Protein AF-A0A1W9MFX1-F1 (afdb_monomer_lite)

Sequence (104 aa):
MTDLRIEQTPRPYADHHACCLYFAEGTCGKCAARCPVQAIDKTTGHEKEKCRMHLAASRHSVKETYRFEGYGCGLFPCETRIPVKAAREALERGELPPPPPPIA

Foldseek 3Di:
DDPDDDDDDDDLAPDPCLLPCCLAPVPDDVLQVPPPQSQADSPVGGNVVSVVVQQVVQQVVCCVPVVDRGTDDPRDPCPVHRPDPQSRVCVVVVHYRDGGPDDD

Structure (mmCIF, N/CA/C/O backbone):
data_AF-A0A1W9MFX1-F1
#
_entry.id   AF-A0A1W9MFX1-F1
#
loop_
_atom_site.group_PDB
_atom_site.id
_atom_site.type_symbol
_atom_site.label_atom_id
_atom_site.label_alt_id
_atom_site.label_comp_id
_atom_site.label_asym_id
_atom_site.label_entity_id
_atom_site.label_seq_id
_atom_site.pdbx_PDB_ins_code
_atom_site.Cartn_x
_atom_site.Cartn_y
_atom_site.Cartn_z
_atom_site.occupancy
_atom_site.B_iso_or_equiv
_atom_site.auth_seq_id
_atom_site.auth_comp_id
_atom_site.auth_asym_id
_atom_site.auth_atom_id
_atom_site.pdbx_PDB_model_num
ATOM 1 N N . MET A 1 1 ? -15.517 4.539 -20.760 1.00 77.62 1 MET A N 1
ATOM 2 C CA . MET A 1 1 ? -16.432 5.613 -20.320 1.00 77.62 1 MET A CA 1
ATOM 3 C C . MET A 1 1 ? -17.739 5.402 -21.066 1.00 77.62 1 MET A C 1
ATOM 5 O O . MET A 1 1 ? -17.669 5.035 -22.231 1.00 77.62 1 MET A O 1
ATOM 9 N N . THR A 1 2 ? -18.883 5.489 -20.393 1.00 92.56 2 THR A N 1
ATOM 10 C CA . THR A 1 2 ? -20.212 5.223 -20.971 1.00 92.56 2 THR A CA 1
ATOM 11 C C . THR A 1 2 ? -21.195 6.266 -20.451 1.00 92.56 2 THR A C 1
ATOM 13 O O . THR A 1 2 ? -21.030 6.723 -19.321 1.00 92.56 2 THR A O 1
ATOM 16 N N . ASP A 1 3 ? -22.200 6.614 -21.251 1.00 95.38 3 ASP A N 1
ATOM 17 C CA . ASP A 1 3 ? -23.286 7.526 -20.863 1.00 95.38 3 ASP A CA 1
ATOM 18 C C . ASP A 1 3 ? -24.435 6.800 -20.136 1.00 95.38 3 ASP A C 1
ATOM 20 O O . ASP A 1 3 ? -25.409 7.419 -19.700 1.00 95.38 3 ASP A O 1
ATOM 24 N N . LEU A 1 4 ? -24.328 5.472 -19.990 1.00 95.81 4 LEU A N 1
ATOM 25 C CA . LEU A 1 4 ? -25.265 4.666 -19.214 1.00 95.81 4 LEU A CA 1
ATOM 26 C C . LEU A 1 4 ? -25.243 5.104 -17.742 1.00 95.81 4 LEU A C 1
ATOM 28 O O . LEU A 1 4 ? -24.206 5.060 -17.080 1.00 95.81 4 LEU A O 1
ATOM 32 N N . ARG A 1 5 ? -26.407 5.497 -17.215 1.00 93.88 5 ARG A N 1
ATOM 33 C CA . ARG A 1 5 ? -26.561 5.893 -15.811 1.00 93.88 5 ARG A CA 1
ATOM 34 C C . ARG A 1 5 ? -26.647 4.651 -14.927 1.00 93.88 5 ARG A C 1
ATOM 36 O O . ARG A 1 5 ? -27.627 3.918 -14.991 1.00 93.88 5 ARG A O 1
ATOM 43 N N . ILE A 1 6 ? -25.623 4.442 -14.108 1.00 95.31 6 ILE A N 1
ATOM 44 C CA . ILE A 1 6 ? -25.530 3.354 -13.130 1.00 95.31 6 ILE A CA 1
ATOM 45 C C . ILE A 1 6 ? -25.354 3.991 -11.753 1.00 95.31 6 ILE A C 1
ATOM 47 O O . ILE A 1 6 ? -24.631 4.981 -11.616 1.00 95.31 6 ILE A O 1
ATOM 51 N N . GLU A 1 7 ? -26.018 3.439 -10.742 1.00 95.25 7 GLU A N 1
ATOM 52 C CA . GLU A 1 7 ? -25.799 3.853 -9.359 1.00 95.25 7 GLU A CA 1
ATOM 53 C C . GLU A 1 7 ? -24.348 3.575 -8.946 1.00 95.25 7 GLU A C 1
ATOM 55 O O . GLU A 1 7 ? -23.792 2.507 -9.215 1.00 95.25 7 GLU A O 1
ATOM 60 N N . GLN A 1 8 ? -23.705 4.560 -8.319 1.00 92.25 8 GLN A N 1
ATOM 61 C CA . GLN A 1 8 ? -22.328 4.411 -7.870 1.00 92.25 8 GLN A CA 1
ATOM 62 C C . GLN A 1 8 ? -22.279 3.438 -6.697 1.00 92.25 8 GLN A C 1
ATOM 64 O O . GLN A 1 8 ? -22.882 3.687 -5.657 1.00 92.25 8 GLN A O 1
ATOM 69 N N . THR A 1 9 ? -21.503 2.362 -6.829 1.00 91.88 9 THR A N 1
ATOM 70 C CA . THR A 1 9 ? -21.180 1.525 -5.674 1.00 91.88 9 THR A CA 1
ATOM 71 C C . THR A 1 9 ? -20.449 2.388 -4.637 1.00 91.88 9 THR A C 1
ATOM 73 O O . THR A 1 9 ? -19.402 2.963 -4.967 1.00 91.88 9 THR A O 1
ATOM 76 N N . PRO A 1 10 ? -20.972 2.517 -3.405 1.00 91.56 10 PRO A N 1
ATOM 77 C CA . PRO A 1 10 ? -20.341 3.337 -2.383 1.00 91.56 10 PRO A CA 1
ATOM 78 C C . PRO A 1 10 ? -18.960 2.777 -2.040 1.00 91.56 10 PRO A C 1
ATOM 80 O O . PRO A 1 10 ? -18.735 1.563 -2.062 1.00 91.56 10 PRO A O 1
ATOM 83 N N . ARG A 1 11 ? -18.008 3.659 -1.713 1.00 90.62 11 ARG A N 1
ATOM 84 C CA . ARG A 1 11 ? -16.701 3.194 -1.245 1.00 90.62 11 ARG A CA 1
ATOM 85 C C . ARG A 1 11 ? -16.849 2.573 0.144 1.00 90.62 11 ARG A C 1
ATOM 87 O O . ARG A 1 11 ? -17.432 3.210 1.017 1.00 90.62 11 ARG A O 1
ATOM 94 N N . PRO A 1 12 ? -16.232 1.411 0.398 1.00 90.12 12 PRO A N 1
ATOM 95 C CA . PRO A 1 12 ? -16.288 0.758 1.700 1.00 90.12 12 PRO A CA 1
ATOM 96 C C . PRO A 1 12 ? -15.317 1.390 2.723 1.00 90.12 12 PRO A C 1
ATOM 98 O O . PRO A 1 12 ? -14.832 0.725 3.628 1.00 90.12 12 PRO A O 1
ATOM 101 N N . TYR A 1 13 ? -14.953 2.663 2.557 1.00 88.81 13 TYR A N 1
ATOM 102 C CA . TYR A 1 13 ? -14.065 3.414 3.447 1.00 88.81 13 TYR A CA 1
ATOM 103 C C . TYR A 1 13 ? -14.184 4.916 3.177 1.00 88.81 13 TYR A C 1
ATOM 105 O O . TYR A 1 13 ? -14.336 5.339 2.029 1.00 88.81 13 TYR A O 1
ATOM 113 N N . ALA A 1 14 ? -14.070 5.716 4.239 1.00 88.31 14 ALA A N 1
ATOM 114 C CA . ALA A 1 14 ? -14.016 7.176 4.149 1.00 88.31 14 ALA A CA 1
ATOM 115 C C . ALA A 1 14 ? -12.582 7.703 3.956 1.00 88.31 14 ALA A C 1
ATOM 117 O O . ALA A 1 14 ? -12.386 8.742 3.333 1.00 88.31 14 ALA A O 1
ATOM 118 N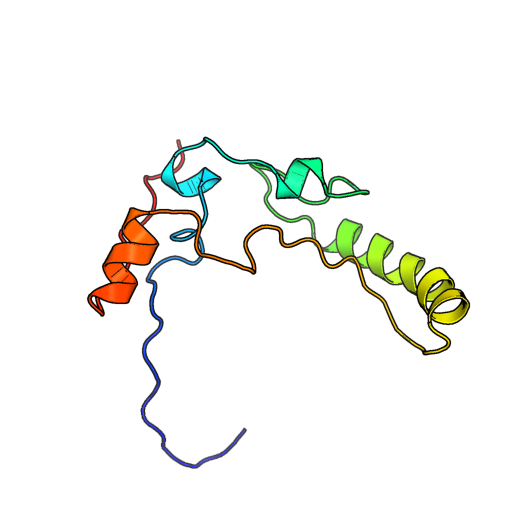 N . ASP A 1 15 ? -11.580 6.960 4.437 1.00 90.00 15 ASP A N 1
ATOM 119 C CA . ASP A 1 15 ? -10.161 7.292 4.309 1.00 90.00 15 ASP A CA 1
ATOM 120 C C . ASP A 1 15 ? -9.392 6.110 3.700 1.00 90.00 15 ASP A C 1
ATOM 122 O O . ASP A 1 15 ? -9.512 4.968 4.148 1.00 90.00 15 ASP A O 1
ATOM 126 N N . HIS A 1 16 ? -8.566 6.384 2.690 1.00 88.25 16 HIS A N 1
ATOM 127 C CA . HIS A 1 16 ? -7.646 5.414 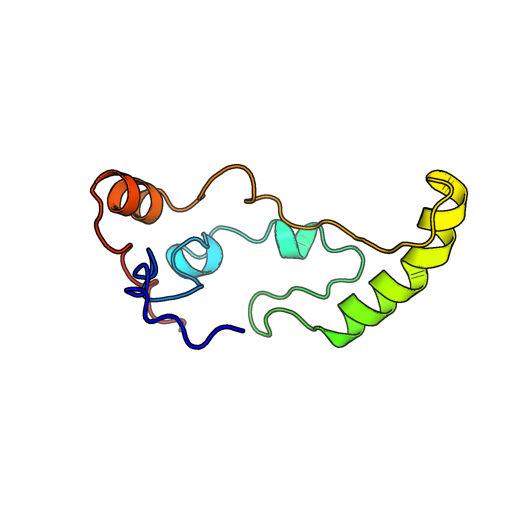2.095 1.00 88.25 16 HIS A CA 1
ATOM 1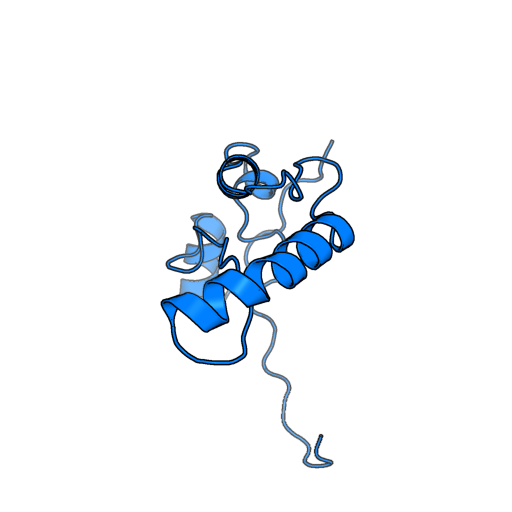28 C C . HIS A 1 16 ? -6.638 4.800 3.085 1.00 88.25 16 HIS A C 1
ATOM 130 O O . HIS A 1 16 ? -6.103 3.721 2.829 1.00 88.25 16 HIS A O 1
ATOM 136 N N . HIS A 1 17 ? -6.402 5.444 4.227 1.00 90.19 17 HIS A N 1
ATOM 137 C CA . HIS A 1 17 ? -5.542 4.958 5.299 1.00 90.19 17 HIS A CA 1
ATOM 138 C C . HIS A 1 17 ? -6.246 4.023 6.290 1.00 90.19 17 HIS A C 1
ATOM 140 O O . HIS A 1 17 ? -5.561 3.379 7.085 1.00 90.19 17 HIS A O 1
ATOM 146 N N . ALA A 1 18 ? -7.577 3.890 6.239 1.00 91.12 18 ALA A N 1
ATOM 147 C CA . ALA A 1 18 ? -8.362 3.152 7.238 1.00 91.12 18 ALA A CA 1
ATOM 148 C C . ALA A 1 18 ? -7.964 1.668 7.382 1.00 91.12 18 ALA A C 1
ATOM 150 O O . ALA A 1 18 ? -8.174 1.051 8.424 1.00 91.12 18 ALA A O 1
ATOM 151 N N . CYS A 1 19 ? -7.352 1.083 6.349 1.00 91.69 19 CYS A N 1
ATOM 152 C CA . CYS A 1 19 ? -6.875 -0.302 6.365 1.00 91.69 19 CYS A CA 1
ATOM 153 C C . CYS A 1 19 ? -5.387 -0.448 6.734 1.00 91.69 19 CYS A C 1
ATOM 155 O O . CYS A 1 19 ? -4.875 -1.567 6.751 1.00 91.69 19 CYS A O 1
ATOM 157 N N . CYS A 1 20 ? -4.661 0.637 7.004 1.00 92.00 20 CYS A N 1
ATOM 158 C CA . CYS A 1 20 ? -3.226 0.603 7.270 1.00 92.00 20 CYS A CA 1
ATOM 159 C C . CYS A 1 20 ? -2.927 0.621 8.776 1.00 92.00 20 CYS A C 1
ATOM 161 O O . CYS A 1 20 ? -3.198 1.608 9.452 1.00 92.00 20 CYS A O 1
ATOM 163 N N . LEU A 1 21 ? -2.277 -0.430 9.293 1.00 93.31 21 LEU A N 1
ATOM 164 C CA . LEU A 1 21 ? -1.878 -0.521 10.710 1.00 93.31 21 LEU A CA 1
ATOM 165 C C . LEU A 1 21 ? -0.939 0.606 11.165 1.00 93.31 21 LEU A C 1
ATOM 167 O O . LEU A 1 21 ? -0.921 0.940 12.342 1.00 93.31 21 LEU A O 1
ATOM 171 N N . TYR A 1 22 ? -0.148 1.191 10.261 1.00 92.62 22 TYR A N 1
ATOM 172 C CA . TYR A 1 22 ? 0.685 2.339 10.623 1.00 92.62 22 TYR A CA 1
ATOM 173 C C . TYR A 1 22 ? -0.171 3.558 10.980 1.00 92.62 22 TYR A C 1
ATOM 175 O O . TYR A 1 22 ? 0.036 4.153 12.027 1.00 92.62 22 TYR A O 1
ATOM 183 N N . PHE A 1 23 ? -1.160 3.891 10.151 1.00 91.12 23 PHE A N 1
ATOM 184 C CA . PHE A 1 23 ? -2.035 5.034 10.410 1.00 91.12 23 PHE A CA 1
ATOM 185 C C . PHE A 1 23 ? -3.061 4.746 11.507 1.00 91.12 23 PHE A C 1
ATOM 187 O O . PHE A 1 23 ? -3.425 5.651 12.242 1.00 91.12 23 PHE A O 1
ATOM 194 N N . ALA A 1 24 ? -3.499 3.494 11.651 1.00 91.38 24 ALA A N 1
ATOM 195 C CA . ALA A 1 24 ? -4.433 3.105 12.702 1.00 91.38 24 ALA A CA 1
ATOM 196 C C . ALA A 1 24 ? -3.775 3.008 14.093 1.00 91.38 24 ALA A C 1
ATOM 198 O O . ALA A 1 24 ? -4.385 3.407 15.079 1.00 91.38 24 ALA A O 1
ATOM 199 N N . GLU A 1 25 ? -2.558 2.456 14.184 1.00 91.19 25 GLU A N 1
ATOM 200 C CA . GLU A 1 25 ? -1.949 2.045 15.462 1.00 91.19 25 GLU A CA 1
ATOM 201 C C . GLU A 1 25 ? -0.455 2.407 15.596 1.00 91.19 25 GLU A C 1
ATOM 203 O O . GLU A 1 25 ? 0.139 2.206 16.651 1.00 91.19 25 GLU A O 1
ATOM 208 N N . GLY A 1 26 ? 0.205 2.889 14.539 1.00 91.19 26 GLY A N 1
ATOM 209 C CA . GLY A 1 26 ? 1.649 3.170 14.538 1.00 91.19 26 GLY A CA 1
ATOM 210 C C . GLY A 1 26 ? 2.553 1.928 14.498 1.00 91.19 26 GLY A C 1
ATOM 211 O O . GLY A 1 26 ? 3.778 2.053 14.528 1.00 91.19 26 GLY A O 1
ATOM 212 N N . THR A 1 27 ? 1.987 0.721 14.392 1.00 92.12 27 THR A N 1
ATOM 213 C CA . THR A 1 27 ? 2.698 -0.545 14.670 1.00 92.12 27 THR A CA 1
ATOM 214 C C . THR A 1 27 ? 3.342 -1.214 13.453 1.00 92.12 27 THR A C 1
ATOM 216 O O . THR A 1 27 ? 4.137 -2.142 13.604 1.00 92.12 27 THR A O 1
ATOM 219 N N . CYS A 1 28 ? 3.036 -0.776 12.227 1.00 93.12 28 CYS A N 1
ATOM 220 C CA . CYS A 1 28 ? 3.496 -1.443 11.005 1.00 93.12 28 CYS A CA 1
ATOM 221 C C . CYS A 1 28 ? 4.423 -0.565 10.150 1.00 93.12 28 CYS A C 1
ATOM 223 O O . CYS A 1 28 ? 4.286 0.648 10.074 1.00 93.12 28 CYS A O 1
ATOM 225 N N . GLY A 1 29 ? 5.375 -1.204 9.468 1.00 90.50 29 GLY A N 1
ATOM 226 C CA . GLY A 1 29 ? 6.272 -0.574 8.490 1.00 90.50 29 GLY A CA 1
ATOM 227 C C . GLY A 1 29 ? 6.851 -1.575 7.488 1.00 90.50 29 GLY A C 1
ATOM 228 O O . GLY A 1 29 ? 7.898 -1.332 6.894 1.00 90.50 29 GLY A O 1
ATOM 229 N N . LYS A 1 30 ? 6.200 -2.737 7.320 1.00 92.31 30 LYS A N 1
ATOM 230 C CA . LYS A 1 30 ? 6.746 -3.862 6.543 1.00 92.31 30 LYS A CA 1
ATOM 231 C C . LYS A 1 30 ? 6.937 -3.522 5.062 1.00 92.31 30 LYS A C 1
ATOM 233 O O . LYS A 1 30 ? 7.882 -4.010 4.456 1.00 92.31 30 LYS A O 1
ATOM 238 N N . CYS A 1 31 ? 6.064 -2.699 4.478 1.00 92.31 31 CYS A N 1
ATOM 239 C CA . CYS A 1 31 ? 6.222 -2.227 3.099 1.00 92.31 31 CYS A CA 1
ATOM 240 C C . CYS A 1 31 ? 7.468 -1.342 2.941 1.00 92.31 31 CYS A C 1
ATOM 242 O O . CYS A 1 31 ? 8.259 -1.591 2.041 1.00 92.31 31 CYS A O 1
ATOM 244 N N . ALA A 1 32 ? 7.700 -0.390 3.851 1.00 92.25 32 ALA A N 1
ATOM 245 C CA . ALA A 1 32 ? 8.906 0.438 3.849 1.00 92.25 32 ALA A CA 1
ATOM 246 C C . ALA A 1 32 ? 10.179 -0.417 3.956 1.00 92.25 32 ALA A C 1
ATOM 248 O O . ALA A 1 32 ? 11.086 -0.275 3.141 1.00 92.25 32 ALA A O 1
ATOM 249 N N . ALA A 1 33 ? 10.199 -1.385 4.880 1.00 91.81 33 ALA A N 1
ATOM 250 C CA . ALA A 1 33 ? 11.340 -2.283 5.072 1.00 91.81 33 ALA A CA 1
ATOM 251 C C . ALA A 1 33 ? 11.625 -3.199 3.867 1.00 91.81 33 ALA A C 1
ATOM 253 O O . ALA A 1 33 ? 12.776 -3.530 3.606 1.00 91.81 33 ALA A O 1
ATOM 254 N N . ARG A 1 34 ? 10.591 -3.628 3.130 1.00 92.75 34 ARG A N 1
ATOM 255 C CA . ARG A 1 34 ? 10.750 -4.501 1.955 1.00 92.75 34 ARG A CA 1
ATOM 256 C C . ARG A 1 34 ? 11.072 -3.733 0.670 1.00 92.75 34 ARG A C 1
ATOM 258 O O . ARG A 1 34 ? 11.401 -4.368 -0.327 1.00 92.75 34 ARG A O 1
ATOM 265 N N . CYS A 1 35 ? 10.933 -2.406 0.653 1.00 94.12 35 CYS A N 1
ATOM 266 C CA . CYS A 1 35 ? 11.128 -1.619 -0.558 1.00 94.12 35 CYS A CA 1
ATOM 267 C C . CYS A 1 35 ? 12.621 -1.592 -0.939 1.00 94.12 35 CYS A C 1
ATOM 269 O O . CYS A 1 35 ? 13.411 -0.992 -0.209 1.00 94.12 35 CYS A O 1
ATOM 271 N N . PRO A 1 36 ? 13.023 -2.164 -2.093 1.00 93.56 36 PRO A N 1
ATOM 272 C CA . PRO A 1 36 ? 14.438 -2.301 -2.458 1.00 93.56 36 PRO A CA 1
ATOM 273 C C . PRO A 1 36 ? 15.129 -0.954 -2.688 1.00 93.56 36 PRO A C 1
ATOM 275 O O . PRO A 1 36 ? 16.346 -0.850 -2.581 1.00 93.56 36 PRO A O 1
ATOM 278 N N . VAL A 1 37 ? 14.350 0.085 -2.988 1.00 95.25 37 VAL A N 1
ATOM 279 C CA . VAL A 1 37 ? 14.846 1.443 -3.213 1.00 95.25 37 VAL A CA 1
ATOM 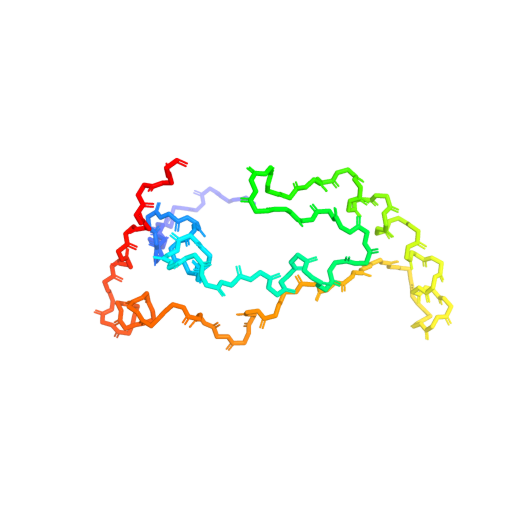280 C C . VAL A 1 37 ? 14.401 2.415 -2.133 1.00 95.25 37 VAL A C 1
ATOM 282 O O . VAL A 1 37 ? 14.586 3.608 -2.315 1.00 95.25 37 VAL A O 1
ATOM 285 N N . GLN A 1 38 ? 13.814 1.963 -1.018 1.00 94.44 38 GLN A N 1
ATOM 286 C CA . GLN A 1 38 ? 13.353 2.855 0.060 1.00 94.44 38 GLN A CA 1
ATOM 287 C C . GLN A 1 38 ? 12.518 4.037 -0.479 1.00 94.44 38 GLN A C 1
ATOM 289 O O . GLN A 1 38 ? 12.799 5.199 -0.194 1.00 94.44 38 GLN A O 1
ATOM 294 N N . ALA A 1 39 ? 11.566 3.746 -1.366 1.00 95.56 39 ALA A N 1
ATOM 295 C CA . ALA A 1 39 ? 10.640 4.731 -1.928 1.00 95.56 39 ALA A CA 1
ATOM 296 C C . ALA A 1 39 ? 9.392 4.922 -1.052 1.00 95.56 39 ALA A C 1
ATOM 298 O O . ALA A 1 39 ? 8.558 5.763 -1.352 1.00 95.56 39 ALA A O 1
ATOM 299 N N . ILE A 1 40 ? 9.237 4.126 0.007 1.00 93.31 40 ILE A N 1
ATOM 300 C CA . ILE A 1 40 ? 8.122 4.220 0.947 1.00 93.31 40 ILE A CA 1
ATOM 301 C C . ILE A 1 40 ? 8.690 4.627 2.298 1.00 93.31 40 ILE A C 1
ATOM 303 O O . ILE A 1 40 ? 9.536 3.924 2.851 1.00 93.31 40 ILE A O 1
ATOM 307 N N . ASP A 1 41 ? 8.172 5.722 2.827 1.00 88.75 41 ASP A N 1
ATOM 308 C CA . ASP A 1 41 ? 8.503 6.279 4.125 1.00 88.75 41 ASP A CA 1
ATOM 309 C C . ASP A 1 41 ? 7.232 6.524 4.950 1.00 88.75 41 ASP A C 1
ATOM 311 O O . ASP A 1 41 ? 6.123 6.649 4.427 1.00 88.75 41 ASP A O 1
ATOM 315 N N . LYS A 1 42 ? 7.404 6.577 6.270 1.00 83.12 42 LYS A N 1
ATOM 316 C CA . LYS A 1 42 ? 6.320 6.782 7.233 1.00 83.12 42 LYS A CA 1
ATOM 317 C C . LYS A 1 42 ? 5.788 8.216 7.249 1.00 83.12 42 LYS A C 1
ATOM 319 O O . LYS A 1 42 ? 4.609 8.412 7.511 1.00 83.12 42 LYS A O 1
ATOM 324 N N . THR A 1 43 ? 6.647 9.196 6.974 1.00 81.75 43 THR A N 1
ATOM 325 C CA . THR A 1 43 ? 6.333 10.628 7.095 1.00 81.75 43 THR A CA 1
ATOM 326 C C . THR A 1 43 ? 6.058 11.282 5.746 1.00 81.75 43 THR A C 1
ATOM 328 O O . THR A 1 43 ? 5.103 12.034 5.594 1.00 81.75 43 THR A O 1
ATOM 331 N N . THR A 1 44 ? 6.866 10.951 4.743 1.00 84.62 44 THR A N 1
ATOM 332 C CA . THR A 1 44 ? 6.798 11.513 3.386 1.00 84.62 44 THR A CA 1
ATOM 333 C C . THR A 1 44 ? 5.949 10.668 2.433 1.00 84.62 44 THR A C 1
ATOM 335 O O . THR A 1 44 ? 5.621 11.105 1.330 1.00 84.62 44 THR A O 1
ATOM 338 N N . GLY A 1 45 ? 5.538 9.470 2.862 1.00 87.44 45 GLY A N 1
ATOM 339 C CA . GLY A 1 45 ? 4.691 8.577 2.084 1.00 87.44 45 GLY A CA 1
ATOM 340 C C . GLY A 1 45 ? 5.455 7.856 0.974 1.00 87.44 45 GLY A C 1
ATOM 341 O O . GLY A 1 45 ? 6.560 7.359 1.175 1.00 87.44 45 GLY A O 1
ATOM 342 N N . HIS A 1 46 ? 4.831 7.722 -0.198 1.00 91.81 46 HIS A N 1
ATOM 343 C CA . HIS A 1 46 ? 5.406 6.996 -1.332 1.00 91.81 46 HIS A CA 1
ATOM 344 C C . HIS A 1 46 ? 6.015 7.969 -2.347 1.00 91.81 46 HIS A C 1
ATOM 346 O O . HIS A 1 46 ? 5.293 8.630 -3.096 1.00 91.81 46 HIS A O 1
ATOM 352 N N . GLU A 1 47 ? 7.343 8.000 -2.411 1.00 95.69 47 GLU A N 1
ATOM 353 C CA . GLU A 1 47 ? 8.114 8.730 -3.412 1.00 95.69 47 GLU A CA 1
ATOM 354 C C . GLU A 1 47 ? 7.997 8.007 -4.768 1.00 95.69 47 GLU A C 1
ATOM 356 O O . GLU A 1 47 ? 8.594 6.955 -5.029 1.00 95.69 47 GLU A O 1
ATOM 361 N N . LYS A 1 48 ? 7.115 8.537 -5.620 1.00 93.62 48 LYS A N 1
ATOM 362 C CA . LYS A 1 48 ? 6.708 7.867 -6.858 1.00 93.62 48 LYS A CA 1
ATOM 363 C C . LYS A 1 48 ? 7.813 7.848 -7.907 1.00 93.62 48 LYS A C 1
ATOM 365 O O . LYS A 1 48 ? 7.822 6.927 -8.721 1.00 93.62 48 LYS A O 1
ATOM 370 N N . GLU A 1 49 ? 8.724 8.817 -7.913 1.00 96.50 49 GLU A N 1
ATOM 371 C CA . GLU A 1 49 ? 9.722 8.940 -8.974 1.00 96.50 49 GLU A CA 1
ATOM 372 C C . GLU A 1 49 ? 10.846 7.906 -8.831 1.00 96.50 49 GLU A C 1
ATOM 374 O O . GLU A 1 49 ? 11.151 7.171 -9.767 1.00 96.50 49 GLU A O 1
ATOM 379 N N . LYS A 1 50 ? 11.381 7.731 -7.629 1.00 95.81 50 LYS A N 1
ATOM 380 C CA . LYS A 1 50 ? 12.332 6.691 -7.230 1.00 95.81 50 LYS A CA 1
ATOM 381 C C . LYS A 1 50 ? 11.752 5.302 -7.469 1.00 95.81 50 LYS A C 1
ATOM 383 O O . LYS A 1 50 ? 12.439 4.426 -7.996 1.00 95.81 50 LYS A O 1
ATOM 388 N N . CYS A 1 51 ? 10.469 5.106 -7.153 1.00 95.62 51 CYS A N 1
ATOM 389 C CA . CYS A 1 51 ? 9.749 3.881 -7.496 1.00 95.62 51 CYS A CA 1
ATOM 390 C C . CYS A 1 51 ? 9.673 3.679 -9.021 1.00 95.62 51 CYS A C 1
ATOM 392 O O . CYS A 1 51 ? 10.018 2.608 -9.521 1.00 95.62 51 CYS A O 1
ATOM 394 N N . ARG A 1 52 ? 9.307 4.717 -9.786 1.00 96.00 52 ARG A N 1
ATOM 395 C CA . ARG A 1 52 ? 9.238 4.681 -11.257 1.00 96.00 52 ARG A CA 1
ATOM 396 C C . ARG A 1 52 ? 10.587 4.341 -11.891 1.00 96.00 52 ARG A C 1
ATOM 398 O O . ARG A 1 52 ? 10.629 3.511 -12.798 1.00 96.00 52 ARG A O 1
ATOM 405 N N . MET A 1 53 ? 11.679 4.935 -11.410 1.00 96.50 53 MET A N 1
ATOM 406 C CA . MET A 1 53 ? 13.040 4.646 -11.874 1.00 96.50 53 MET A CA 1
ATOM 407 C C . MET A 1 53 ? 13.413 3.180 -11.633 1.00 96.50 53 MET A C 1
ATOM 409 O O . MET A 1 53 ? 13.924 2.516 -12.536 1.00 96.50 53 MET A O 1
ATOM 413 N N . HIS A 1 54 ? 13.092 2.645 -10.452 1.00 95.44 54 HIS A N 1
ATOM 414 C CA . HIS A 1 54 ? 13.305 1.232 -10.143 1.00 95.44 54 HIS A CA 1
ATOM 415 C C . HIS A 1 54 ? 12.486 0.304 -11.054 1.00 95.44 54 HIS A C 1
ATOM 417 O O . HIS A 1 54 ? 13.016 -0.664 -11.600 1.00 95.44 54 HIS A O 1
ATOM 423 N N . LEU A 1 55 ? 11.208 0.622 -11.282 1.00 95.25 55 LEU A N 1
ATOM 424 C CA . LEU A 1 55 ? 10.351 -0.139 -12.193 1.00 95.25 55 LEU A CA 1
ATOM 425 C C . LEU A 1 55 ? 10.882 -0.106 -13.631 1.00 95.25 55 LEU A C 1
ATOM 427 O O . LEU A 1 55 ? 10.900 -1.138 -14.298 1.00 95.25 55 LEU A O 1
ATOM 431 N N . ALA A 1 56 ? 11.360 1.042 -14.111 1.00 95.44 56 ALA A N 1
ATOM 432 C CA . ALA A 1 56 ? 11.964 1.142 -15.436 1.00 95.44 56 ALA A CA 1
ATOM 433 C C . ALA A 1 56 ? 13.206 0.245 -15.567 1.00 95.44 56 ALA A C 1
ATOM 435 O O . ALA A 1 56 ? 13.340 -0.450 -16.573 1.00 95.44 56 ALA A O 1
ATOM 436 N N . ALA A 1 57 ? 14.057 0.199 -14.537 1.00 93.88 57 ALA A N 1
ATOM 437 C CA . ALA A 1 57 ? 15.219 -0.688 -14.499 1.00 93.88 57 ALA A CA 1
ATOM 438 C C . ALA A 1 57 ? 14.825 -2.180 -14.493 1.00 93.88 57 ALA A C 1
ATOM 440 O O . ALA A 1 57 ? 15.498 -2.993 -15.122 1.00 93.88 57 ALA A O 1
ATOM 441 N N . SER A 1 58 ? 13.696 -2.542 -13.864 1.00 94.31 58 SER A N 1
ATOM 442 C CA . SER A 1 58 ? 13.214 -3.935 -13.812 1.00 94.31 58 SER A CA 1
ATOM 443 C C . SER A 1 58 ? 12.853 -4.532 -15.180 1.00 94.31 58 SER A C 1
ATOM 445 O O . SER A 1 58 ? 12.811 -5.753 -15.317 1.00 94.31 58 SER A O 1
ATOM 447 N N . ARG A 1 59 ? 12.631 -3.698 -16.210 1.00 95.44 59 ARG A N 1
ATOM 448 C CA . ARG A 1 59 ? 12.228 -4.147 -17.556 1.00 95.44 59 ARG A CA 1
ATOM 449 C C . ARG A 1 59 ? 13.182 -5.163 -18.159 1.00 95.44 59 ARG A C 1
ATOM 451 O O . ARG A 1 59 ? 12.746 -6.144 -18.756 1.00 95.44 59 ARG A O 1
ATOM 458 N N . HIS A 1 60 ? 14.480 -4.932 -17.978 1.00 92.44 60 HIS A N 1
ATOM 459 C CA . HIS A 1 60 ? 15.508 -5.820 -18.499 1.00 92.44 60 HIS A CA 1
ATOM 460 C C . HIS A 1 60 ? 15.406 -7.211 -17.861 1.00 92.44 60 HIS A C 1
ATOM 462 O O . HIS A 1 60 ? 15.234 -8.203 -18.566 1.00 92.44 60 HIS A O 1
ATOM 468 N N . SER A 1 61 ? 15.376 -7.271 -16.527 1.00 90.44 61 SER A N 1
ATOM 469 C CA . SER A 1 61 ? 15.249 -8.525 -15.780 1.00 90.44 61 SER A CA 1
ATOM 470 C C . SER A 1 61 ? 13.944 -9.261 -16.082 1.00 90.44 61 SER A C 1
ATOM 472 O O . SER A 1 61 ? 13.944 -10.488 -16.174 1.00 90.44 61 SER A O 1
ATOM 474 N N . VAL A 1 62 ? 12.834 -8.536 -16.270 1.00 93.75 62 VAL A N 1
ATOM 475 C CA . VAL A 1 62 ? 11.542 -9.145 -16.618 1.00 93.75 62 VAL A CA 1
ATOM 476 C C . VAL A 1 62 ? 11.598 -9.803 -17.994 1.00 93.75 62 VAL A C 1
ATOM 478 O O . VAL A 1 62 ? 11.206 -10.963 -18.129 1.00 93.75 62 VAL A O 1
ATOM 481 N N . LYS A 1 63 ? 12.142 -9.106 -18.996 1.00 95.00 63 LYS A N 1
ATOM 482 C CA . LYS A 1 63 ? 12.292 -9.640 -20.353 1.00 95.00 63 LYS A CA 1
ATOM 483 C C . LYS A 1 63 ? 13.176 -10.883 -20.393 1.00 95.00 63 LYS A C 1
ATOM 485 O O . LYS A 1 63 ? 12.840 -11.855 -21.068 1.00 95.00 63 LYS A O 1
ATOM 490 N N . GLU A 1 64 ? 14.289 -10.875 -19.667 1.00 94.81 64 GLU A N 1
ATOM 491 C CA . GLU A 1 64 ? 15.208 -12.015 -19.627 1.00 94.81 64 GLU A CA 1
ATOM 492 C C . GLU A 1 64 ? 14.620 -13.221 -18.893 1.00 94.81 64 GLU A C 1
ATOM 494 O O . GLU A 1 64 ? 14.713 -14.345 -19.389 1.00 94.81 64 GLU A O 1
ATOM 499 N N . THR A 1 65 ? 13.980 -12.986 -17.745 1.00 94.62 65 THR A N 1
ATOM 500 C CA . THR A 1 65 ? 13.477 -14.051 -16.865 1.00 94.62 65 THR A CA 1
ATOM 501 C C . THR A 1 65 ? 12.166 -14.643 -17.374 1.00 94.62 65 THR A C 1
ATOM 503 O O . THR A 1 65 ? 12.012 -15.860 -17.426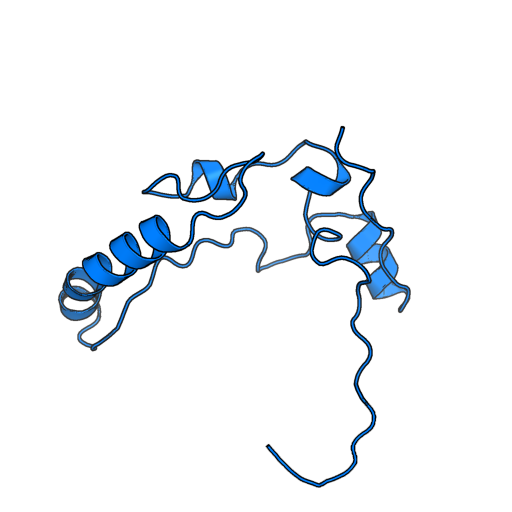 1.00 94.62 65 THR A O 1
ATOM 506 N N . TYR A 1 66 ? 11.219 -13.789 -17.766 1.00 93.06 66 TYR A N 1
ATOM 507 C CA . TYR A 1 66 ? 9.845 -14.190 -18.079 1.00 93.06 66 TYR A CA 1
ATOM 508 C C . TYR A 1 66 ? 9.518 -14.145 -19.574 1.00 93.06 66 TYR A C 1
ATOM 510 O O . TYR A 1 66 ? 8.412 -14.511 -19.962 1.00 93.06 66 TYR A O 1
ATOM 518 N N . ARG A 1 67 ? 10.467 -13.725 -20.424 1.00 94.44 67 ARG A N 1
ATOM 519 C CA . ARG A 1 67 ? 10.339 -13.725 -21.895 1.00 94.44 67 ARG A CA 1
ATOM 520 C C . ARG A 1 67 ? 9.170 -12.887 -22.430 1.00 94.44 67 ARG A C 1
ATOM 522 O O . ARG A 1 67 ? 8.651 -13.176 -23.504 1.00 94.44 67 ARG A O 1
ATOM 529 N N . PHE A 1 68 ? 8.796 -11.820 -21.723 1.00 94.44 68 PHE A N 1
ATOM 530 C CA . PHE A 1 68 ? 7.816 -10.837 -22.190 1.00 94.44 68 PHE A CA 1
ATOM 531 C C . PHE A 1 68 ? 8.247 -9.405 -21.856 1.00 94.44 68 PHE A C 1
ATOM 533 O O . PHE A 1 68 ? 9.025 -9.172 -20.931 1.00 94.44 68 PHE A O 1
ATOM 540 N N . GLU A 1 69 ? 7.730 -8.436 -22.610 1.00 94.56 69 GLU A N 1
ATOM 541 C CA . GLU A 1 69 ? 7.956 -7.013 -22.347 1.00 94.56 69 GLU A CA 1
ATOM 542 C C . GLU A 1 69 ? 7.085 -6.555 -21.169 1.00 94.56 69 GLU A C 1
ATOM 544 O O . GLU A 1 69 ? 5.862 -6.460 -21.283 1.00 94.56 69 GLU A O 1
ATOM 549 N N . GLY A 1 70 ? 7.705 -6.272 -20.023 1.00 93.06 70 GLY A N 1
ATOM 550 C CA . GLY A 1 70 ? 6.992 -5.879 -18.809 1.00 93.06 70 GLY A CA 1
ATOM 551 C C . GLY A 1 70 ? 7.891 -5.230 -17.766 1.00 93.06 70 GLY A C 1
ATOM 552 O O . GLY A 1 70 ? 9.090 -5.080 -17.969 1.00 93.06 70 GLY A O 1
ATOM 553 N N . TYR A 1 71 ? 7.304 -4.816 -16.646 1.00 93.75 71 TYR A N 1
ATOM 554 C CA . TYR A 1 71 ? 8.010 -4.280 -15.481 1.00 93.75 71 TYR A CA 1
ATOM 555 C C . TYR A 1 71 ? 7.199 -4.534 -14.211 1.00 93.75 71 TYR A C 1
ATOM 557 O O . TYR A 1 71 ? 5.974 -4.642 -14.268 1.00 93.75 71 TYR A O 1
ATOM 565 N N . GLY A 1 72 ? 7.859 -4.591 -13.055 1.00 90.00 72 GLY A N 1
ATOM 566 C CA . GLY A 1 72 ? 7.154 -4.798 -11.794 1.00 90.00 72 GLY A CA 1
ATOM 567 C C . GLY A 1 72 ? 8.067 -4.996 -10.590 1.00 90.00 72 GLY A C 1
ATOM 568 O O . GLY A 1 72 ? 9.185 -5.481 -10.712 1.00 90.00 72 GLY A O 1
ATOM 569 N N . CYS A 1 73 ? 7.552 -4.628 -9.415 1.00 89.56 73 CYS A N 1
ATOM 570 C CA . CYS A 1 73 ? 8.166 -4.899 -8.108 1.00 89.56 73 CYS A CA 1
ATOM 571 C C . CYS A 1 73 ? 7.188 -5.612 -7.146 1.00 89.56 73 CYS A C 1
ATOM 573 O O . CYS A 1 73 ? 7.623 -6.404 -6.318 1.00 89.56 73 CYS A O 1
ATOM 575 N N . GLY A 1 74 ? 5.867 -5.392 -7.278 1.00 80.31 74 GLY A N 1
ATOM 576 C CA . GLY A 1 74 ? 4.836 -6.196 -6.593 1.00 80.31 74 GLY A CA 1
ATOM 577 C C . GLY A 1 74 ? 4.806 -6.055 -5.066 1.00 80.31 74 GLY A C 1
ATOM 578 O O . GLY A 1 74 ? 4.529 -7.013 -4.351 1.00 80.31 74 GLY A O 1
ATOM 579 N N . LEU A 1 75 ? 5.143 -4.878 -4.536 1.00 77.69 75 LEU A N 1
ATOM 580 C CA . LEU A 1 75 ? 5.375 -4.703 -3.105 1.00 77.69 75 LEU A CA 1
ATOM 581 C C . LEU A 1 75 ? 4.100 -4.351 -2.315 1.00 77.69 75 LEU A C 1
ATOM 583 O O . LEU A 1 75 ? 3.938 -3.209 -1.884 1.00 77.69 75 LEU A O 1
ATOM 587 N N . PHE A 1 76 ? 3.205 -5.316 -2.074 1.00 79.56 76 PHE A N 1
ATOM 588 C CA . PHE A 1 76 ? 2.032 -5.083 -1.218 1.00 79.56 76 PHE A CA 1
ATOM 589 C C . PHE A 1 76 ? 1.722 -6.261 -0.274 1.00 79.56 76 PHE A C 1
ATOM 591 O O . PHE A 1 76 ? 0.893 -7.114 -0.572 1.00 79.56 76 PHE A O 1
ATOM 598 N N . PRO A 1 77 ? 2.345 -6.322 0.921 1.00 81.88 77 PRO A N 1
ATOM 599 C CA . PRO A 1 77 ? 2.209 -7.477 1.817 1.00 81.88 77 PRO A CA 1
ATOM 600 C C . PRO A 1 77 ? 0.794 -7.669 2.388 1.00 81.88 77 PRO A C 1
ATOM 602 O O . PRO A 1 77 ? 0.496 -8.733 2.922 1.00 81.88 77 PRO A O 1
ATOM 605 N N . CYS A 1 78 ? -0.054 -6.643 2.316 1.00 89.06 78 CYS A N 1
ATOM 606 C CA . CYS A 1 78 ? -1.409 -6.650 2.862 1.00 89.06 78 CYS A CA 1
ATOM 607 C C . CYS A 1 78 ? -2.473 -7.065 1.828 1.00 89.06 78 CYS A C 1
ATOM 609 O O . CYS A 1 78 ? -3.656 -7.023 2.144 1.00 89.06 78 CYS A O 1
ATOM 611 N N . GLU A 1 79 ? -2.091 -7.445 0.602 1.00 86.25 79 GLU A N 1
ATOM 612 C CA . GLU A 1 79 ? -3.043 -7.772 -0.479 1.00 86.25 79 GLU A CA 1
ATOM 613 C C . GLU A 1 79 ? -3.958 -8.959 -0.155 1.00 86.25 79 GLU A C 1
ATOM 615 O O . GLU A 1 79 ? -5.072 -9.045 -0.659 1.00 86.25 79 GLU A O 1
ATOM 620 N N . THR A 1 80 ? -3.509 -9.856 0.722 1.00 86.69 80 THR A N 1
ATOM 621 C CA . THR A 1 80 ? -4.247 -11.066 1.097 1.00 86.69 80 THR A CA 1
ATOM 622 C C . THR A 1 80 ? -5.355 -10.809 2.114 1.00 86.69 80 THR A C 1
ATOM 624 O O . THR A 1 80 ? -6.288 -11.605 2.213 1.00 86.69 80 THR A O 1
ATOM 627 N N . ARG A 1 81 ? -5.254 -9.735 2.912 1.00 90.38 81 ARG A N 1
ATOM 628 C CA . ARG A 1 81 ? -6.203 -9.429 3.989 1.00 90.38 81 ARG A CA 1
ATOM 629 C C . ARG A 1 81 ? -6.030 -8.007 4.514 1.00 90.38 81 ARG A C 1
ATOM 631 O O . ARG A 1 81 ? -4.912 -7.559 4.750 1.00 90.38 81 ARG A O 1
ATOM 638 N N . ILE A 1 82 ? -7.147 -7.364 4.864 1.00 92.88 82 ILE A N 1
ATOM 639 C CA . ILE A 1 82 ? -7.145 -6.108 5.625 1.00 92.88 82 ILE A CA 1
ATOM 640 C C . ILE A 1 82 ? -6.553 -6.342 7.026 1.00 92.88 82 ILE A C 1
ATOM 642 O O . ILE A 1 82 ? -7.129 -7.105 7.820 1.00 92.88 82 ILE A O 1
ATOM 646 N N . PRO A 1 83 ? -5.413 -5.703 7.350 1.00 93.81 83 PRO A N 1
ATOM 647 C CA . PRO A 1 83 ? -4.690 -5.988 8.580 1.00 93.81 83 PRO A CA 1
ATOM 648 C C . PRO A 1 83 ? -5.338 -5.330 9.807 1.00 93.81 83 PRO A C 1
ATOM 650 O O . PRO A 1 83 ? -5.321 -5.928 10.881 1.00 93.81 83 PRO A O 1
ATOM 653 N N . VAL A 1 84 ? -5.970 -4.160 9.653 1.00 94.62 84 VAL A N 1
ATOM 654 C CA . VAL A 1 84 ? -6.692 -3.475 10.739 1.00 94.62 84 VAL A CA 1
ATOM 655 C C . VAL A 1 84 ? -7.955 -4.267 11.088 1.00 94.62 84 VAL A C 1
ATOM 657 O O . VAL A 1 84 ? -8.859 -4.417 10.264 1.00 94.62 84 VAL A O 1
ATOM 660 N N . LYS A 1 85 ? -8.026 -4.792 12.318 1.00 93.94 85 LYS A N 1
ATOM 661 C CA . LYS A 1 85 ? -9.138 -5.645 12.773 1.00 93.94 85 LYS A CA 1
ATOM 662 C C . LYS A 1 85 ? -10.477 -4.905 12.748 1.00 93.94 85 LYS A C 1
ATOM 664 O O . LYS A 1 85 ? -11.412 -5.415 12.143 1.00 93.94 85 LYS A O 1
ATOM 669 N N . ALA A 1 86 ? -10.532 -3.703 13.322 1.00 92.56 86 ALA A N 1
ATOM 670 C CA . ALA A 1 86 ? -11.751 -2.895 13.360 1.00 92.56 86 ALA A CA 1
ATOM 671 C C . ALA A 1 86 ? -12.282 -2.578 11.952 1.00 92.56 86 ALA A C 1
ATOM 673 O O . ALA A 1 86 ? -13.484 -2.652 11.715 1.00 92.56 86 ALA A O 1
ATOM 674 N N . ALA A 1 87 ? -11.385 -2.293 11.000 1.00 93.25 87 ALA A N 1
ATOM 675 C CA . ALA A 1 87 ? -11.770 -2.043 9.617 1.00 93.25 87 ALA A CA 1
ATOM 676 C C . ALA A 1 87 ? -12.368 -3.292 8.964 1.00 93.25 87 ALA A C 1
ATOM 678 O O . ALA A 1 87 ? -13.410 -3.215 8.326 1.00 93.25 87 ALA A O 1
ATOM 679 N N . ARG A 1 88 ? -11.750 -4.459 9.166 1.00 93.62 88 ARG A N 1
ATOM 680 C CA . ARG A 1 88 ? -12.285 -5.728 8.663 1.00 93.62 88 ARG A CA 1
ATOM 681 C C . ARG A 1 88 ? -13.669 -6.043 9.242 1.00 93.62 88 ARG A C 1
ATOM 683 O O . ARG A 1 88 ? -14.563 -6.395 8.486 1.00 93.62 88 ARG A O 1
ATOM 690 N N . GLU A 1 89 ? -13.849 -5.891 10.550 1.00 95.12 89 GLU A N 1
ATOM 691 C CA . GLU A 1 89 ? -15.129 -6.168 11.214 1.00 95.12 89 GLU A CA 1
ATOM 692 C C . GLU A 1 89 ? -16.233 -5.189 10.786 1.00 95.12 89 GLU A C 1
ATOM 694 O O . GLU A 1 89 ? -17.382 -5.594 10.643 1.00 95.12 89 GLU A O 1
ATOM 699 N N . ALA A 1 90 ? -15.901 -3.913 10.555 1.00 93.38 90 ALA A N 1
ATOM 700 C CA . ALA A 1 90 ? -16.849 -2.941 10.008 1.00 93.38 90 ALA A CA 1
ATOM 701 C C . ALA A 1 90 ? -17.339 -3.368 8.616 1.00 93.38 90 ALA A C 1
ATOM 703 O O . ALA A 1 90 ? -18.541 -3.405 8.369 1.00 93.38 90 ALA A O 1
ATOM 704 N N . LEU A 1 91 ? -16.422 -3.799 7.746 1.00 91.19 91 LEU A N 1
ATOM 705 C CA . LEU A 1 91 ? -16.768 -4.293 6.412 1.00 91.19 91 LEU A CA 1
ATOM 706 C C . LEU A 1 91 ? -17.642 -5.546 6.445 1.00 91.19 91 LEU A C 1
ATOM 708 O O . LEU A 1 91 ? -18.578 -5.649 5.659 1.00 91.19 91 LEU A O 1
ATOM 712 N N . GLU A 1 92 ? -17.369 -6.475 7.362 1.00 93.19 92 GLU A N 1
ATOM 713 C CA . GLU A 1 92 ? -18.196 -7.670 7.573 1.00 93.19 92 GLU A CA 1
ATOM 714 C C . GLU A 1 92 ? -19.634 -7.312 7.998 1.00 93.19 92 GLU A C 1
ATOM 716 O O . GLU A 1 92 ? -20.568 -8.031 7.650 1.00 93.19 92 GLU A O 1
ATOM 721 N N . ARG A 1 93 ? -19.831 -6.181 8.692 1.00 94.44 93 ARG A N 1
ATOM 722 C CA . ARG A 1 93 ? -21.155 -5.646 9.062 1.00 94.44 93 ARG A CA 1
ATOM 723 C C . ARG A 1 93 ? -21.783 -4.724 8.007 1.00 94.44 93 ARG A C 1
ATOM 725 O O . ARG A 1 93 ? -22.908 -4.276 8.200 1.00 94.44 93 ARG A O 1
ATOM 732 N N . GLY A 1 94 ? -21.088 -4.432 6.904 1.00 91.62 94 GLY A N 1
ATOM 733 C CA . GLY A 1 94 ? -21.539 -3.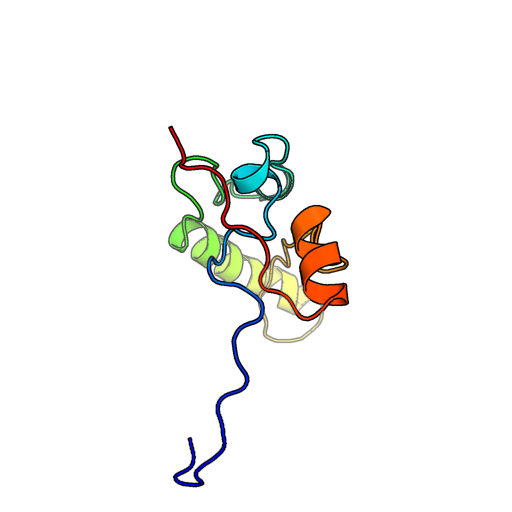452 5.907 1.00 91.62 94 GLY A CA 1
ATOM 734 C C . GLY A 1 94 ? -21.439 -1.994 6.377 1.00 91.62 94 GLY A C 1
ATOM 735 O O . GLY A 1 94 ? -22.091 -1.114 5.820 1.00 91.62 94 GLY A O 1
ATOM 736 N N . GLU A 1 95 ? -20.631 -1.733 7.400 1.00 92.69 95 GLU A N 1
ATOM 737 C CA . GLU A 1 95 ? -20.380 -0.411 7.966 1.00 92.69 95 GLU A CA 1
ATOM 738 C C . GLU A 1 95 ? -19.082 0.187 7.409 1.00 92.69 95 GLU A C 1
ATOM 740 O O . GLU A 1 95 ? -18.178 -0.519 6.952 1.00 92.69 95 GLU A O 1
ATOM 745 N N . LEU A 1 96 ? -18.955 1.513 7.490 1.00 92.06 96 LEU A N 1
ATOM 746 C CA . LEU A 1 96 ? -17.695 2.169 7.162 1.00 92.06 96 LEU A CA 1
ATOM 747 C C . LEU A 1 96 ? -16.663 1.925 8.274 1.00 92.06 96 LEU A C 1
ATOM 749 O O . LEU A 1 96 ? -16.984 2.090 9.454 1.00 92.06 96 LEU A O 1
ATOM 753 N N . PRO A 1 97 ? -15.412 1.574 7.926 1.00 91.75 97 PRO A N 1
ATOM 754 C CA . PRO A 1 97 ? -14.338 1.466 8.896 1.00 91.75 97 PRO A CA 1
ATOM 755 C C . PRO A 1 97 ? -14.104 2.818 9.586 1.00 91.75 97 PRO A C 1
ATOM 757 O O . PRO A 1 97 ? -14.233 3.865 8.939 1.00 91.75 97 PRO A O 1
ATOM 760 N N . PRO A 1 98 ? -13.730 2.814 10.878 1.00 87.25 98 PRO A N 1
ATOM 761 C CA . PRO A 1 98 ? -13.426 4.046 11.587 1.00 87.25 98 PRO A CA 1
ATOM 762 C C . PRO A 1 98 ? -12.246 4.765 10.916 1.00 87.25 98 PRO A C 1
ATOM 764 O O . PRO A 1 98 ? -11.320 4.101 10.431 1.00 87.25 98 PRO A O 1
ATOM 767 N N . PRO A 1 99 ? -12.253 6.110 10.875 1.00 87.50 99 PRO A N 1
ATOM 768 C CA . PRO A 1 99 ? -11.101 6.851 10.391 1.00 87.50 99 PRO A CA 1
ATOM 769 C C . PRO A 1 99 ? -9.897 6.595 11.312 1.00 87.50 99 PRO A C 1
ATOM 771 O O . PRO A 1 99 ? -10.078 6.388 12.518 1.00 87.50 99 PRO A O 1
ATOM 774 N N . PRO A 1 100 ? -8.670 6.600 10.770 1.00 86.50 100 PRO A N 1
ATOM 775 C CA . PRO A 1 100 ? -7.479 6.533 11.603 1.00 86.50 100 PRO A CA 1
ATOM 776 C C . PRO A 1 100 ? -7.405 7.753 12.541 1.00 86.50 100 PRO A C 1
ATOM 778 O O . PRO A 1 100 ? -7.947 8.816 12.214 1.00 86.50 100 PRO A O 1
ATOM 781 N N . PRO A 1 101 ? -6.738 7.628 13.703 1.00 86.25 101 PRO A N 1
ATOM 782 C CA . PRO A 1 101 ? -6.468 8.770 14.565 1.00 86.25 101 PRO A CA 1
ATOM 783 C C . PRO A 1 101 ? -5.698 9.866 13.803 1.00 86.25 101 PRO A C 1
ATOM 785 O O . PRO A 1 101 ? -4.917 9.551 12.899 1.00 86.25 101 PRO A O 1
ATOM 788 N N . PRO A 1 102 ? -5.884 11.151 14.164 1.00 79.88 102 PRO A N 1
ATOM 789 C CA . PRO A 1 102 ? -5.084 12.235 13.610 1.00 79.88 102 PRO A CA 1
ATOM 790 C C . PRO A 1 102 ? -3.596 11.954 13.816 1.00 79.88 102 PRO A C 1
ATOM 792 O O . PRO A 1 102 ? -3.170 11.573 14.907 1.00 79.88 102 PRO A O 1
ATOM 795 N N . ILE A 1 103 ? -2.812 12.140 12.759 1.00 68.50 103 ILE A N 1
ATOM 796 C CA . ILE A 1 103 ? -1.357 12.023 12.829 1.00 68.50 103 ILE A CA 1
ATOM 797 C C . ILE A 1 103 ? -0.846 13.261 13.581 1.00 68.50 103 ILE A C 1
ATOM 799 O O . ILE A 1 103 ? -1.218 14.379 13.220 1.00 68.50 103 ILE A O 1
ATOM 803 N N . ALA A 1 104 ? -0.069 13.041 14.644 1.00 57.06 104 ALA A N 1
ATOM 804 C CA . ALA A 1 104 ? 0.571 14.093 15.439 1.00 57.06 104 ALA A CA 1
ATOM 805 C C . ALA A 1 104 ? 1.741 14.751 14.696 1.00 57.06 104 ALA A C 1
ATOM 807 O O . ALA A 1 104 ? 2.425 14.033 13.928 1.00 57.06 104 ALA A O 1
#

Secondary structure (DSSP, 8-state):
------PPPPPS-SSTTTT-HHHHHS---HHHHH-TT--EETTTEE-HHHHHHHHHHHHHHHHHHHSSS-------TTTTS---HHHHHHHHTTPPPPPPPPP-

Radius of gyration: 17.7 Å; chains: 1; bounding box: 42×28×38 Å

pLDDT: mean 90.89, std 5.76, range [57.06, 96.5]